Protein AF-X1V732-F1 (afdb_monomer)

Radius of gyration: 10.48 Å; Cα contacts (8 Å, |Δi|>4): 82; chains: 1; bounding box: 26×17×25 Å

pLDDT: mean 96.89, std 6.02, range [57.47, 98.75]

Solvent-accessible surface area (backbone atoms only — not comparable to full-atom values): 3319 Å² total; per-residue (Å²): 82,79,39,45,47,49,70,54,40,52,50,32,51,76,70,72,43,64,26,42,26,35,43,82,76,40,59,65,80,67,38,63,88,29,80,38,75,42,80,50,72,88,80,61,50,72,65,59,53,53,50,61,67,67,65,119

Secondary structure (DSSP, 8-state):
-EE-SHHHHHHHHHTT---EEETTSS-GGGGTTSSEEES-GGG--HHHHHHHHH--

Organism: NCBI:txid412755

Mean predicted aligned error: 2.07 Å

Sequence (56 aa):
VIEDAPNGVQAAKAAGAKCIAVTNSTNAANLSEADLVCDSLEQINLQTIIELIRNK

Nearest PDB structures (foldseek):
  2czg-assembly1_B  TM=5.368E-01  e=9.824E-01  Pyrococcus horikoshii OT3
  2dwc-assembly1_A  TM=5.303E-01  e=9.824E-01  Pyrococcus horikoshii OT3
  2dwc-assembly1_B  TM=5.319E-01  e=1.055E+00  Pyrococcus horikoshii OT3
  2czg-assembly1_A  TM=5.383E-01  e=1.742E+00  Pyrococcus horikoshii OT3
  8glr-assembly1_A-2  TM=4.455E-01  e=3.089E+00  Salmonella enterica subsp. enterica serovar Typhimurium

Foldseek 3Di:
DEEAALVVLVVCVVVVHQYEYEPPPHDVVSNVSHLHYDPDCVVDDPVNVVVSVVPD

Structure (mmCIF, N/CA/C/O backbone):
data_AF-X1V732-F1
#
_entry.id   AF-X1V732-F1
#
loop_
_atom_site.group_PDB
_atom_site.id
_atom_site.type_symbol
_atom_site.label_atom_id
_atom_site.label_alt_id
_atom_site.label_comp_id
_atom_site.label_asym_id
_atom_site.label_entity_id
_atom_site.label_seq_id
_atom_site.pdbx_PDB_ins_code
_atom_site.Cartn_x
_atom_site.Cartn_y
_atom_site.Cartn_z
_atom_site.occupancy
_atom_site.B_iso_or_equiv
_atom_site.auth_seq_id
_atom_site.auth_comp_id
_atom_site.auth_asym_id
_atom_site.auth_atom_id
_atom_site.pdbx_PDB_model_num
ATOM 1 N N . VAL A 1 1 ? -2.808 -0.288 4.331 1.00 97.81 1 VAL A N 1
ATOM 2 C CA . VAL A 1 1 ? -2.314 -1.251 3.322 1.00 97.81 1 VAL A CA 1
ATOM 3 C C . VAL A 1 1 ? -1.238 -0.554 2.511 1.00 97.81 1 VAL A C 1
ATOM 5 O O . VAL A 1 1 ? -1.397 0.634 2.247 1.00 97.81 1 VAL A O 1
ATOM 8 N N . ILE A 1 2 ? -0.141 -1.247 2.211 1.00 98.44 2 ILE A N 1
ATOM 9 C CA . ILE A 1 2 ? 0.856 -0.808 1.227 1.00 98.44 2 ILE A CA 1
ATOM 10 C C . ILE A 1 2 ? 0.683 -1.732 0.029 1.00 98.44 2 ILE A C 1
ATOM 12 O O . ILE A 1 2 ? 0.676 -2.940 0.242 1.00 98.44 2 ILE A O 1
ATOM 16 N N . GLU A 1 3 ? 0.501 -1.179 -1.166 1.00 98.62 3 GLU A N 1
ATOM 17 C CA . GLU A 1 3 ? 0.089 -1.948 -2.345 1.00 98.62 3 GLU A CA 1
ATOM 18 C C . GLU A 1 3 ? 0.668 -1.372 -3.641 1.00 98.62 3 GLU A C 1
ATOM 20 O O . GLU A 1 3 ? 1.032 -0.201 -3.682 1.00 98.62 3 GLU A O 1
ATOM 25 N N . ASP A 1 4 ? 0.747 -2.156 -4.713 1.00 98.56 4 ASP A N 1
ATOM 26 C CA . ASP A 1 4 ? 1.268 -1.695 -6.010 1.00 98.56 4 ASP A CA 1
ATOM 27 C C . ASP A 1 4 ? 0.407 -2.117 -7.216 1.00 98.56 4 ASP A C 1
ATOM 29 O O . ASP A 1 4 ? 0.783 -1.871 -8.366 1.00 98.56 4 ASP A O 1
ATOM 33 N N . ALA A 1 5 ? -0.782 -2.682 -6.965 1.00 98.69 5 ALA A N 1
ATOM 34 C CA . ALA A 1 5 ? -1.741 -3.097 -7.986 1.00 98.69 5 ALA A CA 1
ATOM 35 C C . ALA A 1 5 ? -3.128 -2.427 -7.822 1.00 98.69 5 ALA A C 1
ATOM 37 O O . ALA A 1 5 ? -3.614 -2.276 -6.696 1.00 98.69 5 ALA A O 1
ATOM 38 N N . PRO A 1 6 ? -3.836 -2.075 -8.921 1.00 98.56 6 PRO A N 1
ATOM 39 C CA . PRO A 1 6 ? -5.127 -1.373 -8.848 1.00 98.56 6 PRO A CA 1
ATOM 40 C C . PRO A 1 6 ? -6.221 -2.149 -8.103 1.00 98.56 6 PRO A C 1
ATOM 42 O O . PRO A 1 6 ? -6.973 -1.582 -7.314 1.00 98.56 6 PRO A O 1
ATOM 45 N N . ASN A 1 7 ? -6.290 -3.466 -8.312 1.00 98.44 7 ASN A N 1
ATOM 46 C CA . ASN A 1 7 ? -7.245 -4.338 -7.626 1.00 98.44 7 ASN A CA 1
ATOM 47 C C . ASN A 1 7 ? -6.967 -4.431 -6.115 1.00 98.44 7 ASN A C 1
ATOM 49 O O . ASN A 1 7 ? -7.906 -4.493 -5.323 1.00 98.44 7 ASN A O 1
ATOM 53 N N . GLY A 1 8 ? -5.695 -4.414 -5.710 1.00 98.62 8 GLY A N 1
ATOM 54 C CA . GLY A 1 8 ? -5.294 -4.373 -4.308 1.00 98.62 8 GLY A CA 1
ATOM 55 C C . GLY A 1 8 ? -5.668 -3.045 -3.646 1.00 98.62 8 GLY A C 1
ATOM 56 O O . GLY A 1 8 ? -6.221 -3.044 -2.544 1.00 98.62 8 GLY A O 1
ATOM 57 N N . VAL A 1 9 ? -5.468 -1.919 -4.345 1.00 98.75 9 VAL A N 1
ATOM 58 C CA . VAL A 1 9 ? -5.929 -0.594 -3.891 1.00 98.75 9 VAL A CA 1
ATOM 59 C C . VAL A 1 9 ? -7.446 -0.605 -3.681 1.00 98.75 9 VAL A C 1
ATOM 61 O O . VAL A 1 9 ? -7.913 -0.281 -2.589 1.00 98.75 9 VAL A O 1
ATOM 64 N N . GLN A 1 10 ? -8.216 -1.061 -4.673 1.00 98.62 10 GLN A N 1
ATOM 65 C CA . GLN A 1 10 ? -9.677 -1.168 -4.580 1.00 98.62 10 GLN A CA 1
ATOM 66 C C . GLN A 1 10 ? -10.121 -2.037 -3.396 1.00 98.62 10 GLN A C 1
ATOM 68 O O . GLN A 1 10 ? -11.015 -1.652 -2.638 1.00 98.62 10 GLN A O 1
ATOM 73 N N . ALA A 1 11 ? -9.465 -3.180 -3.181 1.00 98.75 11 ALA A N 1
ATOM 74 C CA . ALA A 1 11 ? -9.747 -4.057 -2.050 1.00 98.75 11 ALA A CA 1
ATOM 75 C C . ALA A 1 11 ? -9.448 -3.381 -0.700 1.00 98.75 11 ALA A C 1
ATOM 77 O O . ALA A 1 11 ? -10.257 -3.471 0.227 1.00 98.75 11 ALA A O 1
ATOM 78 N N . ALA A 1 12 ? -8.330 -2.657 -0.585 1.00 98.38 12 ALA A N 1
ATOM 79 C CA . ALA A 1 12 ? -7.983 -1.907 0.620 1.00 98.38 12 ALA A CA 1
ATOM 80 C C . ALA A 1 12 ? -9.035 -0.835 0.945 1.00 98.38 12 ALA A C 1
ATOM 82 O O . ALA A 1 12 ? -9.465 -0.723 2.097 1.00 98.38 12 ALA A O 1
ATOM 83 N N . LYS A 1 13 ? -9.492 -0.088 -0.069 1.00 97.75 13 LYS A N 1
ATOM 84 C CA . LYS A 1 13 ? -10.547 0.923 0.086 1.00 97.75 13 LYS A CA 1
ATOM 85 C C . LYS A 1 13 ? -11.882 0.294 0.480 1.00 97.75 13 LYS A C 1
ATOM 87 O O . LYS A 1 13 ? -12.522 0.785 1.408 1.00 97.75 13 LYS A O 1
ATOM 92 N N . ALA A 1 14 ? -12.271 -0.818 -0.147 1.00 98.38 14 ALA A N 1
ATOM 93 C CA . ALA A 1 14 ? -13.490 -1.552 0.197 1.00 98.38 14 ALA A CA 1
ATOM 94 C C . ALA A 1 14 ? -13.476 -2.084 1.643 1.00 98.38 14 ALA A C 1
ATOM 96 O O . ALA A 1 14 ? -14.514 -2.123 2.299 1.00 98.38 14 ALA A O 1
ATOM 97 N N . ALA A 1 15 ? -12.298 -2.434 2.168 1.00 98.25 15 ALA A N 1
ATOM 98 C CA . ALA A 1 15 ? -12.110 -2.840 3.560 1.00 98.25 15 ALA A CA 1
ATOM 99 C C . ALA A 1 15 ? -12.088 -1.664 4.562 1.00 98.25 15 ALA A C 1
ATOM 101 O O . ALA A 1 15 ? -11.940 -1.885 5.764 1.00 98.25 15 ALA A O 1
ATOM 102 N N . GLY A 1 16 ? -12.199 -0.415 4.095 1.00 96.50 16 GLY A N 1
ATOM 103 C CA . GLY A 1 16 ? -12.110 0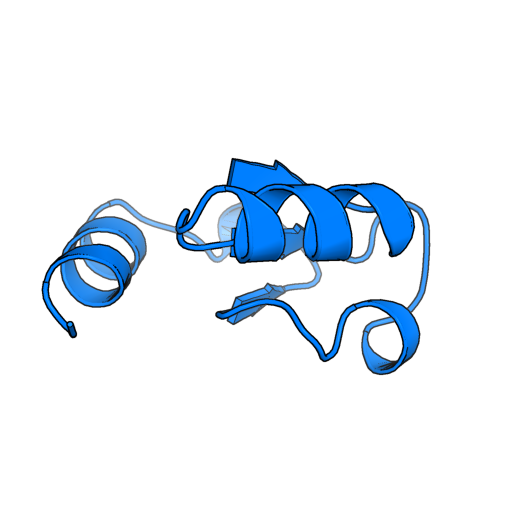.780 4.937 1.00 96.50 16 GLY A CA 1
ATOM 104 C C . GLY A 1 16 ? -10.691 1.099 5.420 1.00 96.50 16 GLY A C 1
ATOM 105 O O . GLY A 1 16 ? -10.521 1.879 6.358 1.00 96.50 16 GLY A O 1
ATOM 106 N N . ALA A 1 17 ? -9.662 0.507 4.809 1.00 97.31 17 ALA A N 1
ATOM 107 C CA . ALA A 1 17 ? -8.276 0.790 5.145 1.00 97.31 17 ALA A CA 1
ATOM 108 C C . ALA A 1 17 ? -7.763 2.034 4.403 1.00 97.31 17 ALA A C 1
ATOM 110 O O . ALA A 1 17 ? -8.151 2.311 3.267 1.00 97.31 17 ALA A O 1
ATOM 111 N N . LYS A 1 18 ? -6.815 2.749 5.021 1.00 97.75 18 LYS A N 1
ATOM 112 C CA . LYS A 1 18 ? -5.971 3.706 4.297 1.00 97.75 18 LYS A CA 1
ATOM 113 C C . LYS A 1 18 ? -4.967 2.944 3.428 1.00 97.75 18 LYS A C 1
ATOM 115 O O . LYS A 1 18 ? -4.383 1.949 3.883 1.00 97.75 18 LYS A O 1
ATOM 120 N N . CYS A 1 19 ? -4.764 3.401 2.201 1.00 98.44 19 CYS A N 1
ATOM 121 C CA . CYS A 1 19 ? -3.892 2.773 1.217 1.00 98.44 19 CYS A CA 1
ATOM 122 C C . CYS A 1 19 ? -2.769 3.725 0.801 1.00 98.44 19 CYS A C 1
ATOM 124 O O . CYS A 1 19 ? -3.039 4.837 0.357 1.00 98.44 19 CYS A O 1
ATOM 126 N N . ILE A 1 20 ? -1.523 3.271 0.925 1.00 98.62 20 ILE A N 1
ATOM 127 C CA . ILE A 1 20 ? -0.352 3.914 0.323 1.00 98.62 20 ILE A CA 1
ATOM 128 C C . ILE A 1 20 ? 0.047 3.042 -0.863 1.00 98.62 20 ILE A C 1
ATOM 130 O O . ILE A 1 20 ? 0.368 1.870 -0.667 1.00 98.62 20 ILE A O 1
ATOM 134 N N . ALA A 1 21 ? -0.010 3.582 -2.073 1.00 98.69 21 ALA A N 1
ATOM 135 C CA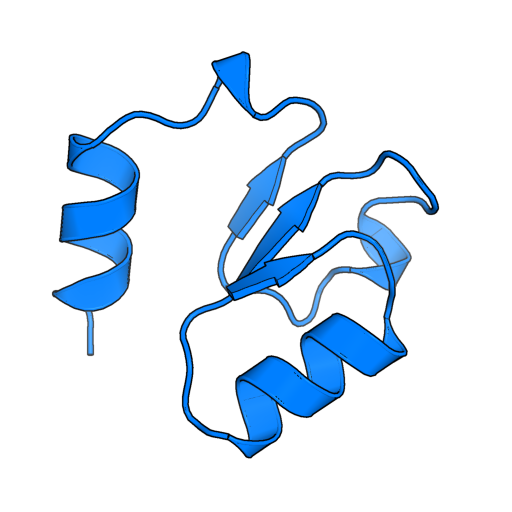 . ALA A 1 21 ? 0.344 2.856 -3.278 1.00 98.69 21 ALA A CA 1
ATOM 136 C C . ALA A 1 21 ? 1.758 3.204 -3.759 1.00 98.69 21 ALA A C 1
ATOM 138 O O . ALA A 1 21 ? 2.142 4.373 -3.744 1.00 98.69 21 ALA A O 1
ATOM 139 N N . VAL A 1 22 ? 2.516 2.199 -4.199 1.00 98.69 22 VAL A N 1
ATOM 140 C CA . VAL A 1 22 ? 3.885 2.353 -4.715 1.00 98.69 22 VAL A CA 1
ATOM 141 C C . VAL A 1 22 ? 3.908 1.985 -6.193 1.00 98.69 22 VAL A C 1
ATOM 143 O O . VAL A 1 22 ? 3.401 0.932 -6.567 1.00 98.69 22 VAL A O 1
ATOM 146 N N . THR A 1 23 ? 4.505 2.803 -7.059 1.00 98.50 23 THR A N 1
ATOM 147 C CA . THR A 1 23 ? 4.456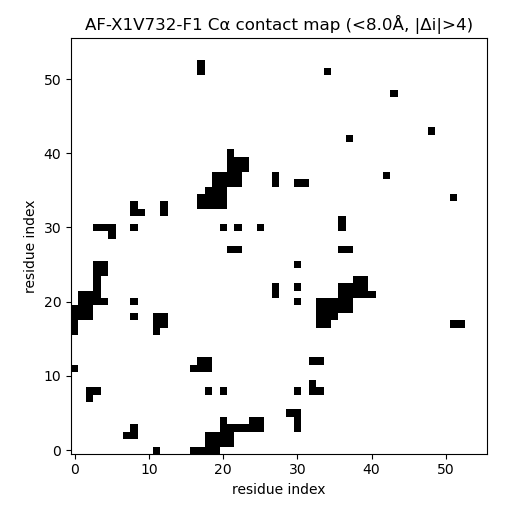 2.591 -8.521 1.00 98.50 23 THR A CA 1
ATOM 148 C C . THR A 1 23 ? 5.432 1.524 -9.046 1.00 98.50 23 THR A C 1
ATOM 150 O O . THR A 1 23 ? 6.021 1.694 -10.112 1.00 98.50 23 THR A O 1
ATOM 153 N N . ASN A 1 24 ? 5.629 0.425 -8.311 1.00 97.75 24 ASN A N 1
ATOM 154 C CA . ASN A 1 24 ? 6.537 -0.661 -8.705 1.00 97.75 24 ASN A CA 1
ATOM 155 C C . ASN A 1 24 ? 5.975 -1.513 -9.850 1.00 97.75 24 ASN A C 1
ATOM 157 O O . ASN A 1 24 ? 6.706 -1.861 -10.775 1.00 97.75 24 ASN A O 1
ATOM 161 N N . SER A 1 25 ? 4.681 -1.841 -9.795 1.00 98.12 25 SER A N 1
ATOM 162 C CA . SER A 1 25 ? 4.035 -2.730 -10.772 1.00 98.12 25 SER A CA 1
ATOM 163 C C . SER A 1 25 ? 3.206 -1.984 -11.822 1.00 98.12 25 SER A C 1
ATOM 165 O O . SER A 1 25 ? 2.885 -2.534 -12.877 1.00 98.12 25 SER A O 1
ATOM 167 N N . THR A 1 26 ? 2.848 -0.722 -11.572 1.00 98.31 26 THR A N 1
ATOM 168 C CA . THR A 1 26 ? 2.087 0.101 -12.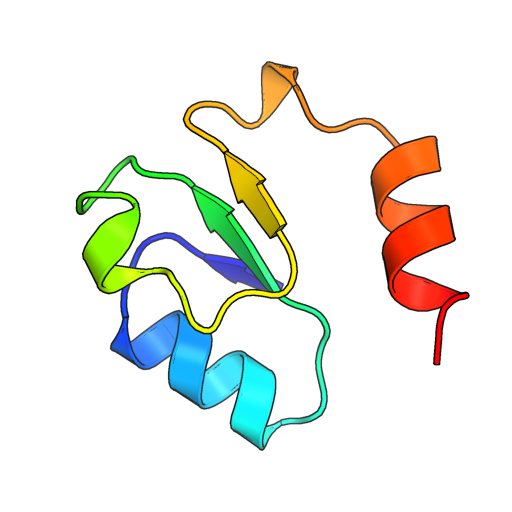517 1.00 98.31 26 THR A CA 1
ATOM 169 C C . THR A 1 26 ? 2.271 1.597 -12.254 1.00 98.31 26 THR A C 1
ATOM 171 O O . THR A 1 26 ? 2.869 1.995 -11.259 1.00 98.31 26 THR A O 1
ATOM 174 N N . ASN A 1 27 ? 1.776 2.4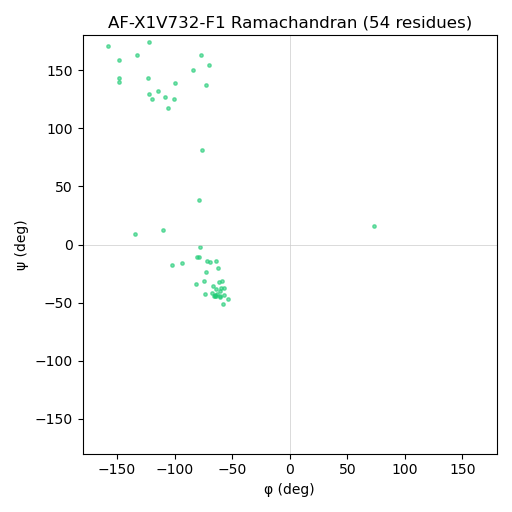45 -13.157 1.00 98.31 27 ASN A N 1
ATOM 175 C CA . ASN A 1 27 ? 1.929 3.896 -13.047 1.00 98.31 27 ASN A CA 1
ATOM 176 C C . ASN A 1 27 ? 0.966 4.523 -12.018 1.00 98.31 27 ASN A C 1
ATOM 178 O O . ASN A 1 27 ? -0.058 3.945 -11.656 1.00 98.31 27 ASN A O 1
ATOM 182 N N . ALA A 1 28 ? 1.267 5.754 -11.597 1.00 98.44 28 ALA A N 1
ATOM 183 C CA . ALA A 1 28 ? 0.473 6.478 -10.604 1.00 98.44 28 ALA A CA 1
ATOM 184 C C . ALA A 1 28 ? -0.997 6.696 -11.013 1.00 98.44 28 ALA A C 1
ATOM 186 O O . ALA A 1 28 ? -1.872 6.701 -10.151 1.00 98.44 28 ALA A O 1
ATOM 187 N N . ALA A 1 29 ? -1.294 6.838 -12.312 1.00 98.50 29 ALA A N 1
ATOM 188 C CA . ALA A 1 29 ? -2.667 7.039 -12.782 1.00 98.50 29 ALA A CA 1
ATOM 189 C C . ALA A 1 29 ? -3.552 5.818 -12.481 1.00 98.50 29 ALA A C 1
ATOM 191 O O . ALA A 1 29 ? -4.693 5.972 -12.040 1.00 98.50 29 ALA A O 1
ATOM 192 N N . ASN A 1 30 ? -2.995 4.613 -12.625 1.00 98.50 30 ASN A N 1
ATOM 193 C CA . ASN A 1 30 ? -3.673 3.357 -12.306 1.00 98.50 30 ASN A CA 1
ATOM 194 C C . ASN A 1 30 ? -3.852 3.123 -10.792 1.00 98.50 30 ASN A C 1
ATOM 196 O O . ASN A 1 30 ? -4.624 2.252 -10.404 1.00 98.50 30 ASN A O 1
ATOM 200 N N . LEU A 1 31 ? -3.158 3.887 -9.941 1.00 98.75 31 LEU A N 1
ATOM 201 C CA . LEU A 1 31 ? -3.188 3.774 -8.475 1.00 98.75 31 LEU A CA 1
ATOM 202 C C . LEU A 1 31 ? -3.894 4.965 -7.803 1.00 98.75 31 LEU A C 1
ATOM 204 O O . LEU A 1 31 ? -3.817 5.130 -6.588 1.00 98.75 31 LEU A O 1
ATOM 208 N N . SER A 1 32 ? -4.591 5.793 -8.586 1.00 97.75 32 SER A N 1
ATOM 209 C CA . SER A 1 32 ? -5.165 7.076 -8.152 1.00 97.75 32 SER A CA 1
ATOM 210 C C . SER A 1 32 ? -6.249 6.981 -7.070 1.00 97.75 32 SER A C 1
ATOM 212 O O . SER A 1 32 ? -6.558 7.988 -6.439 1.00 97.75 32 SER A O 1
ATOM 214 N N . GLU A 1 33 ? -6.802 5.793 -6.815 1.00 98.12 33 GLU A N 1
ATOM 215 C CA . GLU A 1 33 ? -7.762 5.556 -5.726 1.00 98.12 33 GLU A CA 1
ATOM 216 C C . GLU A 1 33 ? -7.107 5.417 -4.335 1.00 98.12 33 GLU A C 1
ATOM 218 O O . GLU A 1 33 ? -7.805 5.402 -3.314 1.00 98.12 33 GLU A O 1
ATOM 223 N N . ALA A 1 34 ? -5.778 5.293 -4.265 1.00 98.50 34 ALA A N 1
ATOM 224 C CA . ALA A 1 34 ? -5.058 5.220 -3.000 1.00 98.50 34 ALA A CA 1
ATOM 225 C C . ALA A 1 34 ? -5.082 6.566 -2.257 1.00 98.50 34 ALA A C 1
ATOM 227 O O . ALA A 1 34 ? -5.185 7.632 -2.857 1.00 98.50 34 ALA A O 1
ATOM 228 N N . ASP A 1 35 ? -4.953 6.531 -0.929 1.00 98.38 35 ASP A N 1
ATOM 229 C CA . ASP A 1 35 ? -4.903 7.748 -0.108 1.00 98.38 35 ASP A CA 1
ATOM 230 C C . ASP A 1 35 ? -3.573 8.504 -0.269 1.00 98.38 35 ASP A C 1
ATOM 232 O O . ASP A 1 35 ? -3.503 9.705 -0.01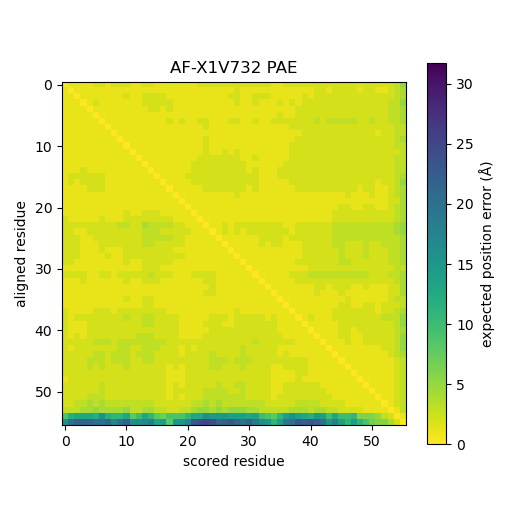5 1.00 98.38 35 ASP A O 1
ATOM 236 N N . LEU A 1 36 ? -2.519 7.800 -0.681 1.00 98.00 36 LEU A N 1
ATOM 237 C CA . LEU A 1 36 ? -1.217 8.358 -1.025 1.00 98.00 36 LEU A CA 1
ATOM 238 C C . LEU A 1 36 ? -0.585 7.501 -2.125 1.00 98.00 36 LEU A C 1
ATOM 240 O O . LEU A 1 36 ? -0.666 6.278 -2.053 1.00 98.00 36 LEU A O 1
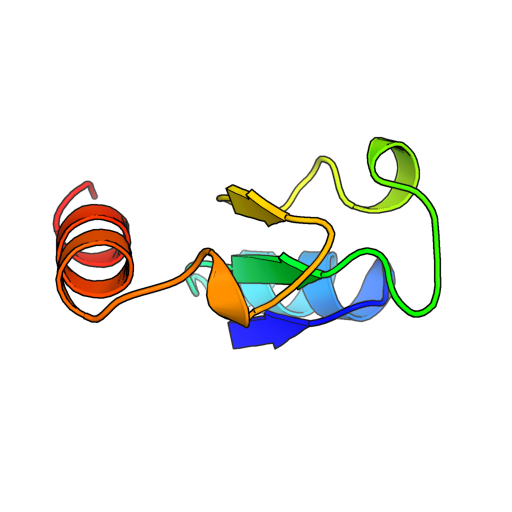ATOM 244 N N . VAL A 1 37 ? 0.072 8.123 -3.104 1.00 98.56 37 VAL A N 1
ATOM 245 C CA . VAL A 1 37 ? 0.849 7.425 -4.141 1.00 98.56 37 VAL A CA 1
ATOM 246 C C . VAL A 1 37 ? 2.289 7.928 -4.094 1.00 98.56 37 VAL A C 1
ATOM 248 O O . VAL A 1 37 ? 2.509 9.139 -4.106 1.00 98.56 37 VAL A O 1
ATOM 251 N N . CYS A 1 38 ? 3.258 7.018 -4.046 1.00 98.31 38 CYS A N 1
ATOM 252 C CA . CYS A 1 38 ? 4.685 7.324 -4.133 1.00 98.31 38 CYS A CA 1
ATOM 253 C C . CYS A 1 38 ? 5.388 6.399 -5.136 1.00 98.31 38 CYS A C 1
ATOM 255 O O . CYS A 1 38 ? 4.855 5.364 -5.532 1.00 98.31 38 CYS A O 1
ATOM 257 N N . ASP A 1 39 ? 6.588 6.773 -5.569 1.00 98.06 39 ASP A N 1
ATOM 258 C CA . ASP A 1 39 ? 7.427 5.936 -6.439 1.00 98.06 39 ASP A CA 1
ATOM 259 C C . ASP A 1 39 ? 8.420 5.063 -5.654 1.00 98.06 39 ASP A C 1
ATOM 261 O O . ASP A 1 39 ? 8.936 4.081 -6.180 1.00 98.06 39 ASP A O 1
ATOM 265 N N . SER A 1 40 ? 8.650 5.377 -4.377 1.00 98.00 40 SER A N 1
ATOM 266 C CA . SER A 1 40 ? 9.488 4.606 -3.463 1.00 98.00 40 SER A CA 1
ATOM 267 C C . SER A 1 40 ? 8.983 4.717 -2.028 1.00 98.00 40 SER A C 1
ATOM 269 O O . SER A 1 40 ? 8.552 5.778 -1.570 1.00 98.00 40 SER A O 1
ATOM 271 N N . LEU A 1 41 ? 9.091 3.620 -1.274 1.00 98.06 41 LEU A N 1
ATOM 272 C CA . LEU A 1 41 ? 8.791 3.609 0.160 1.00 98.06 41 LEU A CA 1
ATOM 273 C C . LEU A 1 41 ? 9.808 4.393 0.995 1.00 98.06 41 LEU A C 1
ATOM 275 O O . LEU A 1 41 ? 9.501 4.740 2.130 1.00 98.06 41 LEU A O 1
ATOM 279 N N . GLU A 1 42 ? 10.976 4.732 0.446 1.00 98.12 42 GLU A N 1
ATOM 280 C CA . GLU A 1 42 ? 11.963 5.588 1.122 1.00 98.12 42 GLU A CA 1
ATOM 281 C C . GLU A 1 42 ? 11.425 7.002 1.409 1.00 98.12 42 GLU A C 1
ATOM 283 O O . GLU A 1 42 ? 11.916 7.689 2.302 1.00 98.12 42 GLU A O 1
ATOM 288 N N . GLN A 1 43 ? 10.38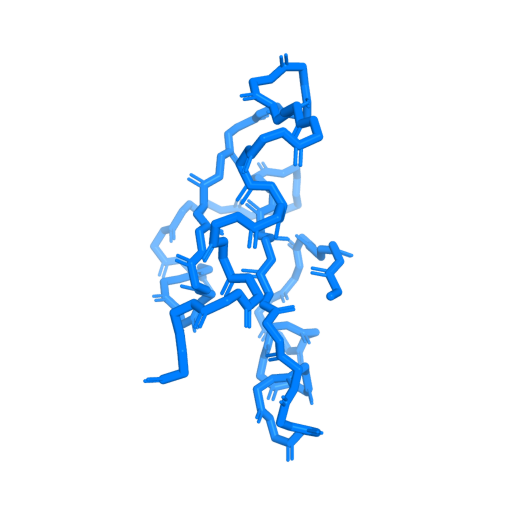1 7.429 0.692 1.00 97.12 43 GLN A N 1
ATOM 289 C CA . GLN A 1 43 ? 9.690 8.702 0.917 1.00 97.12 43 GLN A CA 1
ATOM 290 C C . GLN A 1 43 ? 8.682 8.641 2.075 1.00 97.12 43 GLN A C 1
ATOM 292 O O . GLN A 1 43 ? 8.160 9.674 2.498 1.00 97.12 43 GLN A O 1
ATOM 297 N N . ILE A 1 44 ? 8.386 7.443 2.587 1.00 98.00 44 ILE A N 1
ATOM 298 C CA . ILE A 1 44 ? 7.383 7.219 3.624 1.00 98.00 44 ILE A CA 1
ATOM 299 C C . ILE A 1 44 ? 8.072 7.063 4.974 1.00 98.00 44 ILE A C 1
ATOM 301 O O . ILE A 1 44 ? 8.922 6.199 5.172 1.00 98.00 44 ILE A O 1
ATOM 305 N N . ASN A 1 45 ? 7.656 7.872 5.944 1.00 98.12 45 ASN A N 1
ATOM 306 C CA . ASN A 1 45 ? 8.113 7.766 7.325 1.00 98.12 45 ASN A CA 1
ATOM 307 C C . ASN A 1 45 ? 6.931 7.554 8.287 1.00 98.12 45 ASN A C 1
ATOM 309 O O . ASN A 1 45 ? 5.761 7.590 7.896 1.00 98.12 45 ASN A O 1
ATOM 313 N N . LEU A 1 46 ? 7.235 7.330 9.571 1.00 97.81 46 LEU A N 1
ATOM 314 C CA . LEU A 1 46 ? 6.205 7.109 10.591 1.00 97.81 46 LEU A CA 1
ATOM 315 C C . LEU A 1 46 ? 5.206 8.268 10.685 1.00 97.81 46 LEU A C 1
ATOM 317 O O . LEU A 1 46 ? 4.021 8.022 10.897 1.00 97.81 46 LEU A O 1
ATOM 321 N N . GLN A 1 47 ? 5.666 9.510 10.532 1.00 97.81 47 GLN A N 1
ATOM 322 C CA . GLN A 1 47 ? 4.806 10.684 10.636 1.00 97.81 47 GLN A CA 1
ATOM 323 C C . GLN A 1 47 ? 3.763 10.700 9.513 1.00 97.81 47 GLN A C 1
ATOM 325 O O . GLN A 1 47 ? 2.581 10.872 9.801 1.00 97.81 47 GLN A O 1
ATOM 330 N N . THR A 1 48 ? 4.166 10.401 8.273 1.00 96.94 48 THR A N 1
ATOM 331 C CA . THR A 1 48 ? 3.253 10.245 7.129 1.00 96.94 48 THR A CA 1
ATOM 332 C C . THR A 1 48 ? 2.147 9.231 7.430 1.00 96.94 48 THR A C 1
ATOM 334 O O . THR A 1 48 ? 0.969 9.510 7.217 1.00 96.94 48 THR A O 1
ATOM 337 N N . ILE A 1 49 ? 2.507 8.063 7.975 1.00 97.56 49 ILE A N 1
ATOM 338 C CA . ILE A 1 49 ? 1.543 7.000 8.304 1.00 97.56 49 ILE A CA 1
ATOM 339 C C . ILE A 1 49 ? 0.587 7.455 9.417 1.00 97.56 49 ILE A C 1
ATOM 341 O O . ILE A 1 49 ? -0.624 7.242 9.325 1.00 97.56 49 ILE A O 1
ATOM 345 N N . ILE A 1 50 ? 1.116 8.092 10.465 1.00 97.69 50 ILE A N 1
ATOM 346 C CA . ILE A 1 50 ? 0.324 8.595 11.594 1.00 97.69 50 ILE A CA 1
ATOM 347 C C . ILE A 1 50 ? -0.696 9.638 11.121 1.00 97.69 50 ILE A C 1
ATOM 349 O O . ILE A 1 50 ? -1.860 9.573 11.519 1.00 97.69 50 ILE A O 1
ATOM 353 N N . GLU A 1 51 ? -0.287 10.580 10.272 1.00 96.75 51 GLU A N 1
ATOM 354 C CA . GLU A 1 51 ? -1.170 11.611 9.714 1.00 96.75 51 GLU A CA 1
ATOM 355 C C . GLU A 1 51 ? -2.265 11.007 8.833 1.00 96.75 51 GLU A C 1
ATOM 357 O O . GLU A 1 51 ? -3.441 11.340 8.998 1.00 96.75 51 GLU A O 1
ATOM 362 N N . LEU A 1 52 ? -1.904 10.052 7.971 1.00 95.44 52 LEU A N 1
ATOM 363 C CA . LEU A 1 52 ? -2.841 9.383 7.070 1.00 95.44 52 LEU A CA 1
ATOM 364 C C . LEU A 1 52 ? -3.966 8.658 7.827 1.00 95.44 52 LEU A C 1
ATOM 366 O O . LEU A 1 52 ? -5.111 8.652 7.381 1.00 95.44 52 LEU A O 1
ATOM 370 N N . ILE A 1 53 ? -3.651 8.054 8.978 1.00 95.19 53 ILE A N 1
ATOM 371 C CA . ILE A 1 53 ? -4.616 7.313 9.806 1.00 95.19 53 ILE A CA 1
ATOM 372 C C . ILE A 1 53 ? -5.447 8.252 10.694 1.00 95.19 53 ILE A C 1
ATOM 374 O O . ILE A 1 53 ? -6.615 7.969 10.963 1.00 95.19 53 ILE A O 1
ATOM 378 N N . ARG A 1 54 ? -4.865 9.360 11.172 1.00 94.94 54 ARG A N 1
ATOM 379 C CA . ARG A 1 54 ? -5.561 10.328 12.039 1.00 94.94 54 ARG A CA 1
ATOM 380 C C . ARG A 1 54 ? -6.562 11.198 11.282 1.00 94.94 54 ARG A C 1
ATOM 382 O O . ARG A 1 54 ? -7.583 11.558 11.866 1.00 94.94 54 ARG A O 1
ATOM 389 N N . ASN A 1 55 ? -6.297 11.499 10.013 1.00 77.56 55 ASN A N 1
ATOM 390 C CA . ASN A 1 55 ? -7.222 12.218 9.139 1.00 77.56 55 ASN A CA 1
ATOM 391 C C . ASN A 1 55 ? -8.347 11.270 8.683 1.00 77.56 55 ASN A C 1
ATOM 393 O O . ASN A 1 55 ? -8.275 10.655 7.610 1.00 77.56 55 ASN A O 1
ATOM 397 N N . LYS A 1 56 ? -9.350 11.104 9.557 1.00 57.47 56 LYS A N 1
ATOM 398 C CA . LYS A 1 56 ? -10.607 10.414 9.243 1.00 57.47 56 LYS A CA 1
ATOM 399 C C . LYS A 1 56 ? -11.414 11.204 8.227 1.00 57.47 56 LYS A C 1
ATOM 401 O O . LYS A 1 56 ? -11.743 12.369 8.536 1.00 57.47 56 LYS A O 1
#

InterPro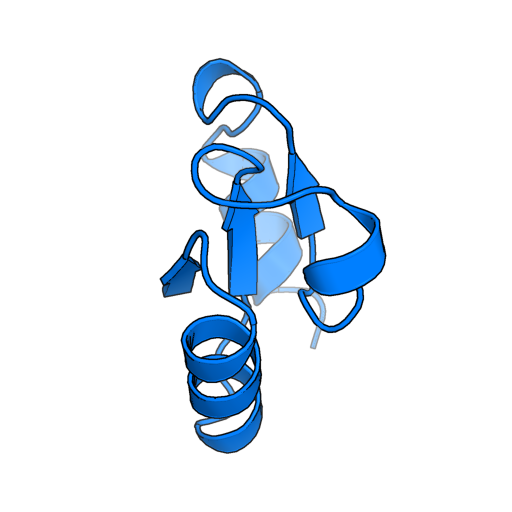 domains:
  IPR023214 HAD superfamily [G3DSA:3.40.50.1000] (1-56)
  IPR036412 HAD-like superfamily [SSF56784] (1-46)